Protein AF-A0A227J653-F1 (afdb_monomer)

pLDDT: mean 97.11, std 1.58, range [90.19, 98.69]

Secondary structure (DSSP, 8-state):
-B---TTSSHHHHHHHHHHHHHHTHHHH------B--S-HHHHHHHHHTTS-S-B---HHHHHHHHHT-GGGTTT---TT-----------------TTS---SSGGGTT-

Sequence (111 aa):
IGTGGVTGVYYPTGGAICRLVNKSRAEHGIRCSVESTGGSIYNINTIRAGELDLGIAQSDWQYHAYNGTSQFAENGPFKELRAVFSVHPEPFTVVARQDSNIKTFDDLKGK

Structure (mmCIF, N/CA/C/O backbone):
data_AF-A0A227J653-F1
#
_entry.id   AF-A0A227J653-F1
#
loop_
_atom_site.group_PDB
_atom_site.id
_atom_site.type_symbol
_atom_site.label_atom_id
_atom_site.label_alt_id
_atom_site.label_comp_id
_atom_site.label_asym_id
_atom_site.label_entity_id
_atom_site.label_seq_id
_atom_site.pdbx_PDB_ins_code
_atom_site.Cartn_x
_atom_site.Cartn_y
_atom_site.Cartn_z
_atom_site.occupancy
_atom_site.B_iso_or_equiv
_atom_site.auth_seq_id
_atom_site.auth_comp_id
_atom_site.auth_asym_id
_atom_site.auth_atom_id
_atom_site.pdbx_PDB_model_num
ATOM 1 N N . ILE A 1 1 ? 2.528 -1.833 -11.019 1.00 97.88 1 ILE A N 1
ATOM 2 C CA . ILE A 1 1 ? 2.376 -1.231 -9.670 1.00 97.88 1 ILE A CA 1
ATOM 3 C C . ILE A 1 1 ? 1.134 -1.820 -9.013 1.00 97.88 1 ILE A C 1
ATOM 5 O O . ILE A 1 1 ? 0.038 -1.585 -9.513 1.00 97.88 1 ILE A O 1
ATOM 9 N N . GLY A 1 2 ? 1.286 -2.570 -7.921 1.00 98.50 2 GLY A N 1
ATOM 10 C CA . GLY A 1 2 ? 0.156 -3.004 -7.094 1.00 98.50 2 GLY A CA 1
ATOM 11 C C . GLY A 1 2 ? -0.481 -1.820 -6.369 1.00 98.50 2 GLY A C 1
ATOM 12 O O . GLY A 1 2 ? 0.227 -0.971 -5.823 1.00 98.50 2 GLY A O 1
ATOM 13 N N . THR A 1 3 ? -1.807 -1.722 -6.399 1.00 98.44 3 THR A N 1
ATOM 14 C CA . THR A 1 3 ? -2.540 -0.577 -5.841 1.00 98.44 3 THR A CA 1
ATOM 15 C C . THR A 1 3 ? -3.497 -1.013 -4.732 1.00 98.44 3 THR A C 1
ATOM 17 O O . THR A 1 3 ? -3.056 -1.384 -3.651 1.00 98.44 3 THR A O 1
ATOM 20 N N . GLY A 1 4 ? -4.799 -0.957 -4.975 1.00 97.00 4 GLY A N 1
ATOM 21 C CA . GLY A 1 4 ? -5.857 -1.402 -4.081 1.00 97.00 4 GLY A CA 1
ATOM 22 C C . GLY A 1 4 ? -7.143 -1.585 -4.882 1.00 97.00 4 GLY A C 1
ATOM 23 O O . GLY A 1 4 ? -7.103 -1.693 -6.114 1.00 97.00 4 GLY A O 1
ATOM 24 N N . GLY A 1 5 ? -8.290 -1.584 -4.205 1.00 95.69 5 GLY A N 1
ATOM 25 C CA . GLY A 1 5 ? -9.589 -1.601 -4.878 1.00 95.69 5 GLY A CA 1
ATOM 26 C C . GLY A 1 5 ? -9.768 -0.395 -5.807 1.00 95.69 5 GLY A C 1
ATOM 27 O O . GLY A 1 5 ? -9.310 0.707 -5.503 1.00 95.69 5 GLY A O 1
ATOM 28 N N . VAL A 1 6 ? -10.461 -0.591 -6.932 1.00 95.06 6 VAL A N 1
ATOM 29 C CA . VAL A 1 6 ? -10.672 0.446 -7.965 1.00 95.06 6 VAL A CA 1
ATOM 30 C C . VAL A 1 6 ? -11.423 1.689 -7.469 1.00 95.06 6 VAL A C 1
ATOM 32 O O . VAL A 1 6 ? -11.316 2.750 -8.075 1.00 95.06 6 VAL A O 1
ATOM 35 N N . THR A 1 7 ? -12.167 1.566 -6.368 1.00 94.75 7 THR A N 1
ATOM 36 C CA . THR A 1 7 ? -12.889 2.661 -5.699 1.00 94.75 7 THR A CA 1
ATOM 37 C C . THR A 1 7 ? -12.063 3.366 -4.619 1.00 94.75 7 THR A C 1
ATOM 39 O O . THR A 1 7 ? -12.502 4.379 -4.080 1.00 94.75 7 THR A O 1
ATOM 42 N N . GLY A 1 8 ? -10.885 2.835 -4.279 1.00 93.69 8 GLY A N 1
ATOM 43 C CA . GLY A 1 8 ? -9.969 3.427 -3.309 1.00 93.69 8 GLY A CA 1
ATOM 44 C C . GLY A 1 8 ? -9.046 4.475 -3.930 1.00 93.69 8 GLY A C 1
ATOM 45 O O . GLY A 1 8 ? -9.034 4.693 -5.139 1.00 93.69 8 GLY A O 1
ATOM 46 N N . VAL A 1 9 ? -8.215 5.102 -3.096 1.00 95.81 9 VAL A N 1
ATOM 47 C CA . VAL A 1 9 ? -7.295 6.172 -3.528 1.00 95.81 9 VAL A CA 1
ATOM 48 C C . VAL A 1 9 ? -6.064 5.620 -4.261 1.00 95.81 9 VAL A C 1
ATOM 50 O O . VAL A 1 9 ? -5.550 6.252 -5.179 1.00 95.81 9 VAL A O 1
ATOM 53 N N . TYR A 1 10 ? -5.606 4.408 -3.929 1.00 97.88 10 TYR A N 1
ATOM 54 C CA . TYR A 1 10 ? -4.375 3.843 -4.503 1.00 97.88 10 TYR A CA 1
ATOM 55 C C . TYR A 1 10 ? -4.458 3.603 -6.006 1.00 97.88 10 TYR A C 1
ATOM 57 O O . TYR A 1 10 ? -3.475 3.817 -6.716 1.00 97.88 10 TYR A O 1
ATOM 65 N N . TYR A 1 11 ? -5.617 3.171 -6.500 1.00 98.12 11 TYR A N 1
ATOM 66 C CA . TYR A 1 11 ? -5.804 2.867 -7.914 1.00 98.12 11 TYR A CA 1
ATOM 67 C C . TYR A 1 11 ? -5.598 4.104 -8.816 1.00 98.12 11 TYR A C 1
ATOM 69 O O . TYR A 1 11 ? -4.719 4.064 -9.686 1.00 98.12 11 TYR A O 1
ATOM 77 N N . PRO A 1 12 ? -6.294 5.244 -8.601 1.00 97.50 12 PRO A N 1
ATOM 78 C CA . PRO A 1 12 ? -6.030 6.461 -9.363 1.00 97.50 12 PRO A CA 1
ATOM 79 C C . PRO A 1 12 ? -4.631 7.042 -9.105 1.00 97.50 12 PRO A C 1
ATOM 81 O O . PRO A 1 12 ? -4.025 7.553 -10.049 1.00 97.50 12 PRO A O 1
ATOM 84 N N . THR A 1 13 ? -4.072 6.922 -7.891 1.00 97.88 13 THR A N 1
ATOM 85 C CA . THR A 1 13 ? -2.686 7.343 -7.604 1.00 97.88 13 THR A CA 1
ATOM 86 C C . THR A 1 13 ? -1.674 6.585 -8.464 1.00 97.88 13 THR A C 1
ATOM 88 O O . THR A 1 13 ? -0.874 7.206 -9.167 1.00 97.88 13 THR A O 1
ATOM 91 N N . GLY A 1 14 ? -1.723 5.249 -8.469 1.00 97.88 14 GLY A N 1
ATOM 92 C CA . GLY A 1 14 ? -0.855 4.429 -9.314 1.00 97.88 14 GLY A CA 1
ATOM 93 C C . GLY A 1 14 ? -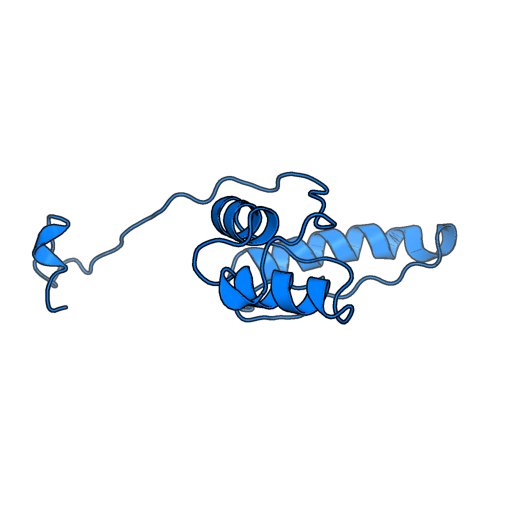1.056 4.739 -10.798 1.00 97.88 14 GLY A C 1
ATOM 94 O O . GLY A 1 14 ? -0.089 4.817 -11.556 1.00 97.88 14 GLY A O 1
ATOM 95 N N . GLY A 1 15 ? -2.305 4.981 -11.211 1.00 98.00 15 GLY A N 1
ATOM 96 C CA . GLY A 1 15 ? -2.635 5.334 -12.589 1.00 98.00 15 GLY A CA 1
ATOM 97 C C . GLY A 1 15 ? -2.000 6.658 -13.016 1.00 98.00 15 GLY A C 1
ATOM 98 O O . GLY A 1 15 ? -1.495 6.770 -14.134 1.00 98.00 15 GLY A O 1
ATOM 99 N N . ALA A 1 16 ? -1.973 7.653 -12.126 1.00 98.00 16 ALA A N 1
ATOM 100 C CA . ALA A 1 16 ? -1.295 8.923 -12.364 1.00 98.00 16 ALA A CA 1
ATOM 101 C C . ALA A 1 16 ? 0.227 8.745 -12.487 1.00 98.00 16 ALA A C 1
ATOM 103 O O . ALA A 1 16 ? 0.817 9.257 -13.440 1.00 98.00 16 ALA A O 1
ATOM 104 N N . ILE A 1 17 ? 0.844 7.958 -11.597 1.00 97.75 17 ILE A N 1
ATOM 105 C CA . ILE A 1 17 ? 2.278 7.627 -11.656 1.00 97.75 17 ILE A CA 1
ATOM 106 C C . ILE A 1 17 ? 2.610 6.944 -12.986 1.00 97.75 17 ILE A C 1
ATOM 108 O O . ILE A 1 17 ? 3.479 7.409 -13.723 1.00 97.75 17 ILE A O 1
ATOM 112 N N . CYS A 1 18 ? 1.879 5.887 -13.350 1.00 98.25 18 CYS A N 1
ATOM 113 C CA . CYS A 1 18 ? 2.133 5.174 -14.597 1.00 98.25 18 CYS A CA 1
ATOM 114 C C . CYS A 1 18 ? 1.910 6.037 -15.836 1.00 98.25 18 CYS A C 1
ATOM 116 O O . CYS A 1 18 ? 2.635 5.882 -16.815 1.00 98.25 18 CYS A O 1
ATOM 118 N N . ARG A 1 19 ? 0.948 6.966 -15.815 1.00 98.25 19 ARG A N 1
ATOM 119 C CA . ARG A 1 19 ? 0.751 7.925 -16.911 1.00 98.25 19 ARG A CA 1
ATOM 120 C C . ARG A 1 19 ? 1.985 8.802 -17.117 1.00 98.25 19 ARG A C 1
ATOM 122 O O . ARG A 1 19 ? 2.373 9.015 -18.262 1.00 98.25 19 ARG A O 1
ATOM 129 N N . LEU A 1 20 ? 2.595 9.285 -16.032 1.00 97.31 20 LEU A N 1
ATOM 130 C CA . LEU A 1 20 ? 3.813 10.096 -16.093 1.00 97.31 20 LEU A CA 1
ATOM 131 C C . LEU A 1 20 ? 5.008 9.276 -16.591 1.00 97.31 20 LEU A C 1
ATOM 133 O O . LEU A 1 20 ? 5.659 9.703 -17.537 1.00 97.31 20 LEU A O 1
ATOM 137 N N . VAL A 1 21 ? 5.232 8.076 -16.044 1.00 97.56 21 VAL A N 1
ATOM 138 C CA . VAL A 1 21 ? 6.311 7.173 -16.492 1.00 97.56 21 VAL A CA 1
ATOM 139 C C . VAL A 1 21 ? 6.149 6.809 -17.969 1.00 97.56 21 VAL A C 1
ATOM 141 O O . VAL A 1 21 ? 7.094 6.865 -18.745 1.00 97.56 21 VAL A O 1
ATOM 144 N N . ASN A 1 22 ? 4.932 6.482 -18.402 1.00 98.38 22 ASN A N 1
ATOM 145 C CA . ASN A 1 22 ? 4.691 6.11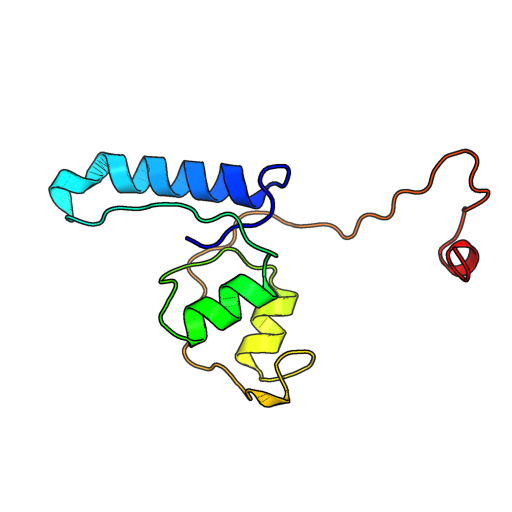3 -19.794 1.00 98.38 22 ASN A CA 1
ATOM 146 C C . ASN A 1 22 ? 4.881 7.287 -20.769 1.00 98.38 22 ASN A C 1
ATOM 148 O O . ASN A 1 22 ? 5.141 7.038 -21.946 1.00 98.38 22 ASN A O 1
ATOM 152 N N . LYS A 1 23 ? 4.782 8.546 -20.313 1.00 98.19 23 LYS A N 1
ATOM 153 C CA . LYS A 1 23 ? 4.992 9.733 -21.158 1.00 98.19 23 LYS A CA 1
ATOM 154 C C . LYS A 1 23 ? 6.430 9.820 -21.681 1.00 98.19 23 LYS A C 1
ATOM 156 O O . LYS A 1 23 ? 6.620 10.193 -22.832 1.00 98.19 23 LYS A O 1
ATOM 161 N N . SER A 1 24 ? 7.411 9.434 -20.866 1.00 96.81 24 SER A N 1
ATOM 162 C CA . SER A 1 24 ? 8.840 9.383 -21.214 1.00 96.81 24 SER A CA 1
ATOM 163 C C . SER A 1 24 ? 9.311 7.987 -21.641 1.00 96.81 24 SER A C 1
ATOM 165 O O . SER A 1 24 ? 10.509 7.756 -21.775 1.00 96.81 24 SER A O 1
ATOM 167 N N . ARG A 1 25 ? 8.399 7.033 -21.901 1.00 97.38 25 ARG A N 1
ATOM 168 C CA . ARG A 1 25 ? 8.754 5.636 -22.225 1.00 97.38 25 ARG A CA 1
ATOM 169 C C . ARG A 1 25 ? 9.747 5.501 -23.378 1.00 97.38 25 ARG A C 1
ATOM 171 O O . ARG A 1 25 ? 10.544 4.570 -23.365 1.00 97.38 25 ARG A O 1
ATOM 178 N N . ALA A 1 26 ? 9.703 6.391 -24.367 1.00 97.31 26 ALA A N 1
ATOM 179 C CA . ALA A 1 26 ? 10.646 6.365 -25.485 1.00 97.31 26 ALA A CA 1
ATOM 180 C C . ALA A 1 26 ? 12.108 6.596 -25.047 1.00 97.31 26 ALA A C 1
ATOM 182 O O . ALA A 1 26 ? 13.017 6.137 -25.728 1.00 97.31 26 ALA A O 1
ATOM 183 N N . GLU A 1 27 ? 12.331 7.266 -23.914 1.00 97.88 27 GLU A N 1
ATOM 184 C CA . GLU A 1 27 ? 13.660 7.610 -23.396 1.00 97.88 27 GLU A CA 1
ATOM 185 C C . GLU A 1 27 ? 14.261 6.482 -22.545 1.00 97.88 27 GLU A C 1
ATOM 187 O O . GLU A 1 27 ? 15.461 6.235 -22.607 1.00 97.88 27 GLU A O 1
ATOM 192 N N . HIS A 1 28 ? 13.436 5.777 -21.761 1.00 97.12 28 HIS A N 1
ATOM 193 C CA . HIS A 1 28 ? 13.899 4.774 -20.788 1.00 97.12 28 HIS A CA 1
ATOM 194 C C . HIS A 1 28 ? 13.391 3.343 -21.044 1.00 97.12 28 HIS A C 1
ATOM 196 O O . HIS A 1 28 ? 13.757 2.419 -20.325 1.00 97.12 28 HIS A O 1
ATOM 202 N N . GLY A 1 29 ? 12.495 3.122 -22.010 1.00 97.44 29 GLY A N 1
ATOM 203 C CA . GLY A 1 29 ? 11.955 1.804 -22.382 1.00 97.44 29 GLY A CA 1
ATOM 204 C C . GLY A 1 29 ? 10.933 1.187 -21.411 1.00 97.44 29 GLY A C 1
ATOM 205 O O . GLY A 1 29 ? 10.167 0.307 -21.805 1.00 97.44 29 GLY A O 1
ATOM 206 N N . ILE A 1 30 ? 10.865 1.662 -20.165 1.00 97.19 30 ILE A N 1
ATOM 207 C CA . ILE A 1 30 ? 9.967 1.139 -19.115 1.00 97.19 30 ILE A CA 1
ATOM 208 C C . ILE A 1 30 ? 8.490 1.369 -19.467 1.00 97.19 30 ILE A C 1
ATOM 210 O O . ILE A 1 30 ? 8.051 2.496 -19.705 1.00 97.19 30 ILE A O 1
ATOM 214 N N . ARG A 1 31 ? 7.702 0.290 -19.436 1.00 97.44 31 ARG A N 1
ATOM 215 C CA . ARG A 1 31 ? 6.237 0.325 -19.501 1.00 97.44 31 ARG A CA 1
ATOM 216 C C . ARG A 1 31 ? 5.668 0.174 -18.094 1.00 97.44 31 ARG A C 1
ATOM 218 O O . ARG A 1 31 ? 5.962 -0.804 -17.423 1.00 97.44 31 ARG A O 1
ATOM 225 N N . CYS A 1 32 ? 4.803 1.095 -17.687 1.00 98.12 32 CYS A N 1
ATOM 226 C CA . CYS A 1 32 ? 4.123 1.049 -16.397 1.00 98.12 32 CYS A CA 1
ATOM 227 C C . CYS A 1 32 ? 2.647 0.668 -16.562 1.00 98.12 32 CYS A C 1
ATOM 229 O O . CYS A 1 32 ? 1.935 1.261 -17.378 1.00 98.12 32 CYS A O 1
ATOM 231 N N . SER A 1 33 ? 2.180 -0.286 -15.761 1.00 98.00 33 SER A N 1
ATOM 232 C CA . SER A 1 33 ? 0.763 -0.620 -15.571 1.00 98.00 33 SER A CA 1
ATOM 233 C C . SER A 1 33 ? 0.412 -0.645 -14.084 1.00 98.00 33 SER A C 1
ATOM 235 O O . SER A 1 33 ? 1.286 -0.763 -13.216 1.00 98.00 33 SER A O 1
ATOM 237 N N . VAL A 1 34 ? -0.879 -0.518 -13.789 1.00 98.00 34 VAL A N 1
ATOM 238 C CA . VAL A 1 34 ? -1.421 -0.688 -12.440 1.00 98.00 34 VAL A CA 1
ATOM 239 C C . VAL A 1 34 ? -2.211 -1.975 -12.349 1.00 98.00 34 VAL A C 1
ATOM 241 O O . VAL A 1 34 ? -2.891 -2.335 -13.302 1.00 98.00 34 VAL A O 1
ATOM 244 N N . GLU A 1 35 ? -2.160 -2.596 -11.179 1.00 97.81 35 GLU A N 1
ATOM 245 C CA . GLU A 1 35 ? -2.976 -3.755 -10.837 1.00 97.81 35 GLU A CA 1
ATOM 246 C C . GLU A 1 35 ? -3.876 -3.391 -9.658 1.00 97.81 35 GLU A C 1
ATOM 248 O O . GLU A 1 35 ? -3.410 -2.804 -8.670 1.00 97.81 35 GLU A O 1
ATOM 253 N N . SER A 1 36 ? -5.168 -3.710 -9.762 1.00 97.88 36 SER A N 1
ATOM 254 C CA . SER A 1 36 ? -6.079 -3.625 -8.620 1.00 97.88 36 SER A CA 1
ATOM 255 C C . SER A 1 36 ? -5.839 -4.825 -7.713 1.00 97.88 36 SER A C 1
ATOM 257 O O . SER A 1 36 ? -5.753 -5.955 -8.184 1.00 97.88 36 SER A O 1
ATOM 259 N N . THR A 1 37 ? -5.691 -4.578 -6.416 1.00 98.00 37 THR A N 1
ATOM 260 C CA . THR A 1 37 ? -5.282 -5.605 -5.451 1.00 98.00 37 THR A CA 1
ATOM 261 C C . THR A 1 37 ? -6.057 -5.494 -4.143 1.00 98.00 37 THR A C 1
ATOM 263 O O . THR A 1 37 ? -6.837 -4.561 -3.937 1.00 98.00 37 THR A O 1
ATOM 266 N N . GLY A 1 38 ? -5.796 -6.427 -3.223 1.00 96.31 38 GLY A N 1
ATOM 267 C CA . GLY A 1 38 ? -6.288 -6.373 -1.844 1.00 96.31 38 GLY A CA 1
ATOM 268 C C . GLY A 1 38 ? -5.602 -5.329 -0.948 1.00 96.31 38 GLY A C 1
ATOM 269 O O . GLY A 1 38 ? -5.950 -5.235 0.224 1.00 96.31 38 GLY A O 1
ATOM 270 N N . GLY A 1 39 ? -4.639 -4.550 -1.459 1.00 97.31 39 GLY A N 1
ATOM 271 C CA . GLY A 1 39 ? -3.931 -3.509 -0.704 1.00 97.31 39 GLY A CA 1
ATOM 272 C C . GLY A 1 39 ? -2.548 -3.925 -0.188 1.00 97.31 39 GLY A C 1
ATOM 273 O O . GLY A 1 39 ? -1.905 -4.821 -0.738 1.00 97.31 39 GLY A O 1
ATOM 274 N N . SER A 1 40 ? -2.078 -3.244 0.864 1.00 98.12 40 SER A N 1
ATOM 275 C CA . SER A 1 40 ? -0.676 -3.235 1.321 1.00 98.12 40 SER A CA 1
ATOM 276 C C . SER A 1 40 ? -0.050 -4.624 1.490 1.00 98.12 40 SER A C 1
ATOM 278 O O . SER A 1 40 ? 1.007 -4.883 0.920 1.00 98.12 40 SER A O 1
ATOM 280 N N . ILE A 1 41 ? -0.698 -5.533 2.231 1.00 97.88 41 ILE A N 1
ATOM 281 C CA . ILE A 1 41 ? -0.152 -6.875 2.513 1.00 97.88 41 ILE A CA 1
ATOM 282 C C . ILE A 1 41 ? 0.034 -7.672 1.217 1.00 97.88 41 ILE A C 1
ATOM 284 O O . ILE A 1 41 ? 1.104 -8.236 0.988 1.00 97.88 41 ILE A O 1
ATOM 288 N N . TYR A 1 42 ? -0.983 -7.675 0.348 1.00 98.31 42 TYR A N 1
ATOM 289 C CA . TYR A 1 42 ? -0.916 -8.351 -0.947 1.00 98.31 42 TYR A CA 1
ATOM 290 C C . TYR A 1 42 ? 0.213 -7.778 -1.805 1.00 98.31 42 TYR A C 1
ATOM 292 O O . TYR A 1 42 ? 1.042 -8.527 -2.320 1.00 98.31 42 TYR A O 1
ATOM 300 N N . ASN A 1 43 ? 0.278 -6.448 -1.921 1.00 98.62 43 ASN A N 1
ATOM 301 C CA . ASN A 1 43 ? 1.294 -5.770 -2.723 1.00 98.62 43 ASN A CA 1
ATOM 302 C C . ASN A 1 43 ?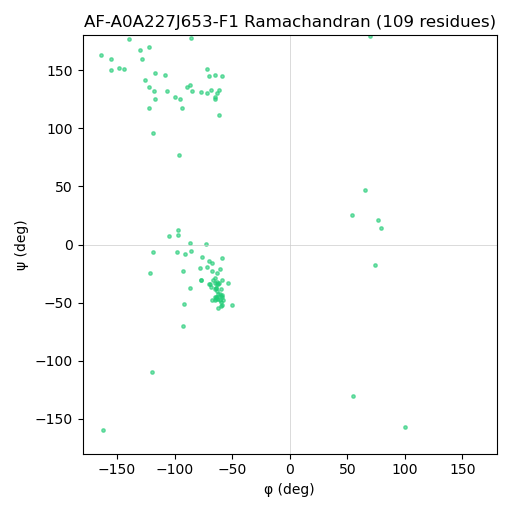 2.705 -6.141 -2.257 1.00 98.62 43 ASN A C 1
ATOM 304 O O . ASN A 1 43 ? 3.537 -6.520 -3.073 1.00 98.62 43 ASN A O 1
ATOM 308 N N . ILE A 1 44 ? 2.959 -6.087 -0.948 1.00 98.62 44 ILE A N 1
ATOM 309 C CA . ILE A 1 44 ? 4.266 -6.410 -0.369 1.00 98.62 44 ILE A CA 1
ATOM 310 C C . ILE A 1 44 ? 4.639 -7.879 -0.608 1.00 98.62 44 ILE A C 1
ATOM 312 O O . ILE A 1 44 ? 5.768 -8.155 -1.009 1.00 98.62 44 ILE A O 1
ATOM 316 N N . ASN A 1 45 ? 3.717 -8.820 -0.390 1.00 98.00 45 ASN A N 1
ATOM 317 C CA . ASN A 1 45 ? 3.991 -10.244 -0.607 1.00 98.00 45 ASN A CA 1
ATOM 318 C C . ASN A 1 45 ? 4.267 -10.563 -2.079 1.00 98.00 45 ASN A C 1
ATOM 320 O O . ASN A 1 45 ? 5.175 -11.330 -2.382 1.00 98.00 45 ASN A O 1
ATOM 324 N N . THR A 1 46 ? 3.541 -9.923 -2.991 1.00 98.19 46 THR A N 1
ATOM 325 C CA . THR A 1 46 ? 3.720 -10.110 -4.436 1.00 98.19 46 THR A CA 1
ATOM 326 C C . THR A 1 46 ? 5.042 -9.494 -4.920 1.00 98.19 46 THR A C 1
ATOM 328 O O . THR A 1 46 ? 5.716 -10.064 -5.774 1.00 98.19 46 THR A O 1
ATOM 331 N N . ILE A 1 47 ? 5.481 -8.379 -4.317 1.00 98.50 47 ILE A N 1
ATOM 332 C CA . ILE A 1 47 ? 6.838 -7.840 -4.526 1.00 98.50 47 ILE A CA 1
ATOM 333 C C . ILE A 1 47 ? 7.891 -8.816 -4.003 1.00 98.50 47 ILE A C 1
ATOM 335 O O . ILE A 1 47 ? 8.872 -9.099 -4.684 1.00 98.50 47 ILE A O 1
ATOM 339 N N . ARG A 1 48 ? 7.684 -9.374 -2.807 1.00 98.00 48 ARG A N 1
ATOM 340 C CA . ARG A 1 48 ? 8.593 -10.366 -2.221 1.00 98.00 48 ARG A CA 1
ATOM 341 C C . ARG A 1 48 ? 8.709 -11.635 -3.071 1.00 98.00 48 ARG A C 1
ATOM 343 O O . ARG A 1 48 ? 9.782 -12.226 -3.113 1.00 98.00 48 ARG A O 1
ATOM 350 N N . ALA A 1 49 ? 7.628 -12.028 -3.742 1.00 97.75 49 ALA A N 1
ATOM 351 C CA . ALA A 1 49 ? 7.591 -13.149 -4.677 1.00 97.75 49 ALA A CA 1
ATOM 352 C C . ALA A 1 49 ? 8.235 -12.835 -6.044 1.00 97.75 49 ALA A C 1
ATOM 354 O O . ALA A 1 49 ? 8.451 -13.748 -6.834 1.00 97.75 49 ALA A O 1
ATOM 355 N N . GLY A 1 50 ? 8.560 -11.567 -6.327 1.00 97.44 50 GLY A N 1
ATOM 356 C CA . GLY A 1 50 ? 9.120 -11.135 -7.611 1.00 97.44 50 GLY A CA 1
ATOM 357 C C . GLY A 1 50 ? 8.086 -10.979 -8.730 1.00 97.44 50 GLY A C 1
ATOM 358 O O . GLY A 1 50 ? 8.456 -10.882 -9.895 1.00 97.44 50 GLY A O 1
ATOM 359 N N . GLU A 1 51 ? 6.798 -10.955 -8.393 1.00 97.81 51 GLU A N 1
ATOM 360 C CA . GLU A 1 51 ? 5.694 -10.844 -9.355 1.00 97.81 51 GLU A CA 1
ATOM 361 C C . GLU A 1 51 ? 5.256 -9.386 -9.590 1.00 97.81 51 GLU A C 1
ATOM 363 O O . GLU A 1 51 ? 4.689 -9.060 -10.633 1.00 97.81 51 GLU A O 1
ATOM 368 N N . LEU A 1 52 ? 5.529 -8.488 -8.636 1.00 98.00 52 LEU A N 1
ATOM 369 C CA . LEU A 1 52 ? 5.347 -7.042 -8.784 1.00 98.00 52 LEU A CA 1
ATOM 370 C C . LEU A 1 52 ? 6.665 -6.305 -8.540 1.00 98.00 52 LEU A C 1
ATOM 372 O O . LEU A 1 52 ? 7.322 -6.526 -7.530 1.00 98.00 52 LEU A O 1
ATOM 376 N N . ASP A 1 53 ? 6.994 -5.336 -9.394 1.00 97.38 53 ASP A N 1
ATOM 377 C CA . ASP A 1 53 ? 8.181 -4.489 -9.188 1.00 97.38 53 ASP A CA 1
ATOM 378 C C . ASP A 1 53 ? 7.962 -3.403 -8.121 1.00 97.38 53 ASP A C 1
ATOM 380 O O . ASP A 1 53 ? 8.890 -2.951 -7.454 1.00 97.38 53 ASP A O 1
ATOM 384 N N . LEU A 1 54 ? 6.719 -2.928 -7.994 1.00 98.19 54 LEU A N 1
ATOM 385 C CA . LEU A 1 54 ? 6.331 -1.792 -7.158 1.00 98.19 54 LEU A CA 1
ATOM 386 C C . LEU A 1 54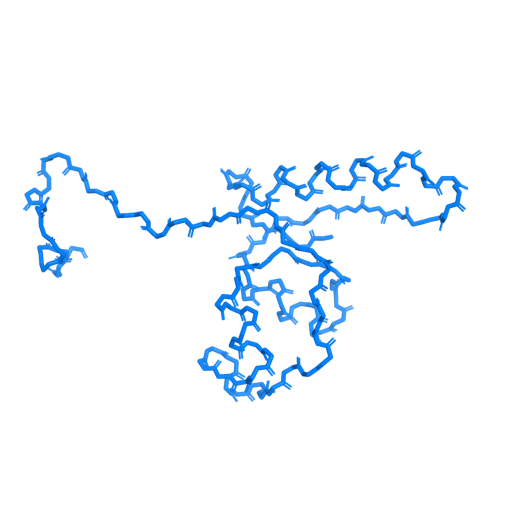 ? 4.917 -1.986 -6.617 1.00 98.19 54 LEU A C 1
ATOM 388 O O . LEU A 1 54 ? 4.051 -2.547 -7.297 1.00 98.19 54 LEU A O 1
ATOM 392 N N . GLY A 1 55 ? 4.646 -1.404 -5.452 1.00 98.25 55 GLY A N 1
ATOM 393 C CA . GLY A 1 55 ? 3.318 -1.379 -4.855 1.00 98.25 55 GLY A CA 1
ATOM 394 C C . GLY A 1 55 ? 3.140 -0.202 -3.907 1.00 98.25 55 GLY A C 1
ATOM 395 O O . GLY A 1 55 ? 4.101 0.266 -3.300 1.00 98.25 55 GLY A O 1
ATOM 396 N N . ILE A 1 56 ? 1.906 0.282 -3.801 1.00 98.38 56 ILE A N 1
ATOM 397 C CA . ILE A 1 56 ? 1.530 1.278 -2.796 1.00 98.38 56 ILE A CA 1
ATOM 398 C C . ILE A 1 56 ? 1.204 0.530 -1.503 1.00 98.38 56 ILE A C 1
ATOM 400 O O . ILE A 1 56 ? 0.481 -0.469 -1.523 1.00 98.38 56 ILE A O 1
ATOM 404 N N . ALA A 1 57 ? 1.757 0.990 -0.387 1.00 98.25 57 ALA A N 1
ATOM 405 C CA . ALA A 1 57 ? 1.515 0.411 0.922 1.00 98.25 57 ALA A CA 1
ATOM 406 C C . ALA A 1 57 ? 1.481 1.501 1.990 1.00 98.25 57 ALA A C 1
ATOM 408 O O . ALA A 1 57 ? 2.166 2.521 1.880 1.00 98.25 57 ALA A O 1
ATOM 409 N N . GLN A 1 58 ? 0.714 1.238 3.039 1.00 98.06 58 GLN A N 1
ATOM 410 C CA . GLN A 1 58 ? 0.724 2.037 4.256 1.00 98.06 58 GLN A CA 1
ATOM 411 C C . GLN A 1 58 ? 2.023 1.793 5.042 1.00 98.06 58 GLN A C 1
ATOM 413 O O . GLN A 1 58 ? 2.642 0.724 4.959 1.00 98.06 58 GLN A O 1
ATOM 418 N N . SER A 1 59 ? 2.458 2.804 5.795 1.00 97.19 59 SER A N 1
ATOM 419 C CA . SER A 1 59 ? 3.748 2.804 6.496 1.00 97.19 59 SER A CA 1
ATOM 420 C C . SER A 1 59 ? 3.834 1.772 7.626 1.00 97.19 59 SER A C 1
ATOM 422 O O . SER A 1 59 ? 4.911 1.231 7.882 1.00 97.19 59 SER A O 1
ATOM 424 N N . ASP A 1 60 ? 2.716 1.456 8.273 1.00 97.25 60 ASP A N 1
ATOM 425 C CA . ASP A 1 60 ? 2.590 0.404 9.283 1.00 97.25 60 ASP A CA 1
ATOM 426 C C . ASP A 1 60 ? 2.838 -0.991 8.684 1.00 97.25 60 ASP A C 1
ATOM 428 O O . ASP A 1 60 ? 3.668 -1.753 9.186 1.00 97.25 60 ASP A O 1
ATOM 432 N N . TRP A 1 61 ? 2.209 -1.311 7.551 1.00 98.06 61 TRP A N 1
ATOM 433 C CA . TRP A 1 61 ? 2.423 -2.586 6.865 1.00 98.06 61 TRP A CA 1
ATOM 434 C C . TRP A 1 61 ? 3.824 -2.698 6.265 1.00 98.06 61 TRP A C 1
ATOM 436 O O . TRP A 1 61 ? 4.432 -3.768 6.339 1.00 98.06 61 TRP A O 1
ATOM 446 N N . GLN A 1 62 ? 4.382 -1.599 5.747 1.00 98.19 62 GLN A N 1
ATOM 447 C CA . GLN A 1 62 ? 5.789 -1.543 5.346 1.00 98.19 62 GLN A CA 1
ATOM 448 C C . GLN A 1 62 ? 6.718 -1.856 6.533 1.00 98.19 62 GLN A C 1
ATOM 450 O O . GLN A 1 62 ? 7.653 -2.648 6.390 1.00 98.19 62 GLN A O 1
ATOM 455 N N . TYR A 1 63 ? 6.465 -1.265 7.707 1.00 98.50 63 TYR A N 1
ATOM 456 C CA . TYR A 1 63 ? 7.240 -1.518 8.923 1.00 98.50 63 TYR A CA 1
ATOM 457 C C . TYR A 1 63 ? 7.174 -2.991 9.338 1.00 98.50 63 TYR A C 1
ATOM 459 O O . TYR A 1 63 ? 8.213 -3.607 9.602 1.00 98.50 63 TYR A O 1
ATOM 467 N N . HIS A 1 64 ? 5.971 -3.572 9.367 1.00 98.69 64 HIS A N 1
ATOM 468 C CA . HIS A 1 64 ? 5.784 -4.969 9.744 1.00 98.69 64 HIS A CA 1
ATOM 469 C C . HIS A 1 64 ? 6.490 -5.924 8.782 1.00 98.69 64 HIS A C 1
ATOM 471 O O . HIS A 1 64 ? 7.178 -6.836 9.239 1.00 98.69 64 HIS A O 1
ATOM 477 N N . ALA A 1 65 ? 6.408 -5.675 7.475 1.00 98.62 65 ALA A N 1
ATOM 478 C CA . ALA A 1 65 ? 7.096 -6.472 6.466 1.00 98.62 65 ALA A CA 1
ATOM 479 C C . ALA A 1 65 ? 8.621 -6.385 6.575 1.00 98.62 65 ALA A C 1
ATOM 481 O O . ALA A 1 65 ? 9.312 -7.405 6.585 1.00 98.62 65 ALA A O 1
ATOM 482 N N . TYR A 1 66 ? 9.159 -5.172 6.712 1.00 98.69 66 TYR A N 1
ATOM 483 C CA . TYR A 1 66 ? 10.601 -4.957 6.823 1.00 98.69 66 TYR A CA 1
ATOM 484 C C . TYR A 1 66 ? 11.191 -5.609 8.080 1.00 98.69 66 TYR A C 1
ATOM 486 O O . TYR A 1 66 ? 12.341 -6.057 8.081 1.00 98.69 66 TYR A O 1
ATOM 494 N N . ASN A 1 67 ? 10.421 -5.670 9.167 1.00 98.69 67 ASN A N 1
ATOM 495 C CA . ASN A 1 67 ? 10.855 -6.258 10.434 1.00 98.69 67 ASN A CA 1
ATOM 496 C C . ASN A 1 67 ? 10.399 -7.703 10.648 1.00 98.69 67 ASN A C 1
ATOM 498 O O . ASN A 1 67 ? 10.853 -8.316 11.606 1.00 98.69 67 ASN A O 1
ATOM 502 N N . GLY A 1 68 ? 9.559 -8.259 9.771 1.00 98.38 68 GLY A N 1
ATOM 503 C CA . GLY A 1 68 ? 9.064 -9.631 9.895 1.00 98.38 68 GLY A CA 1
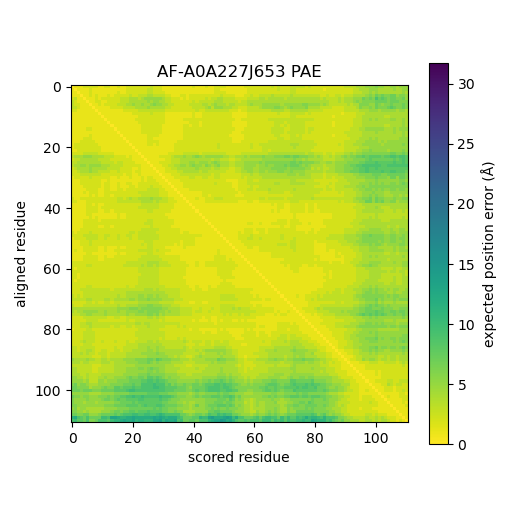ATOM 504 C C . GLY A 1 68 ? 8.188 -9.823 11.128 1.00 98.38 68 GLY A C 1
ATOM 505 O O . GLY A 1 68 ? 8.407 -10.745 11.903 1.00 98.38 68 GLY A O 1
ATOM 506 N N . THR A 1 69 ? 7.240 -8.914 11.355 1.00 98.62 69 THR A N 1
ATOM 507 C CA . THR A 1 69 ? 6.330 -8.945 12.513 1.00 98.62 69 THR A CA 1
ATOM 508 C C . THR A 1 69 ? 4.871 -8.981 12.059 1.00 98.62 69 THR A C 1
ATOM 510 O O . THR A 1 69 ? 4.578 -8.768 10.881 1.00 98.62 69 THR A O 1
ATOM 513 N N . SER A 1 70 ? 3.940 -9.223 12.991 1.00 98.00 70 SER A N 1
ATOM 514 C CA . SER A 1 70 ? 2.501 -9.311 12.693 1.00 98.00 70 SER A CA 1
ATOM 515 C C . SER A 1 70 ? 2.232 -10.355 11.593 1.00 98.00 70 SER A C 1
ATOM 517 O O . SER A 1 70 ? 2.769 -11.460 11.656 1.00 98.00 70 SER A O 1
ATOM 519 N N . GLN A 1 71 ? 1.467 -9.998 10.563 1.00 97.06 71 GLN A N 1
ATOM 520 C CA . GLN A 1 71 ? 1.121 -10.842 9.413 1.00 97.06 71 GLN A CA 1
ATOM 521 C C . GLN A 1 71 ? 2.331 -11.352 8.605 1.00 97.06 71 GLN A C 1
ATOM 523 O O . GLN A 1 71 ? 2.170 -12.233 7.772 1.00 97.06 71 GLN A O 1
ATOM 528 N N . PHE A 1 72 ? 3.539 -10.824 8.841 1.00 98.00 72 PHE A N 1
ATOM 529 C CA . PHE A 1 72 ? 4.770 -11.253 8.168 1.00 98.00 72 PHE A CA 1
ATOM 530 C C . PHE A 1 72 ? 5.689 -12.104 9.058 1.00 98.00 72 PHE A C 1
ATOM 532 O O . PHE A 1 72 ? 6.819 -12.388 8.659 1.00 98.00 72 PHE A O 1
ATOM 539 N N . ALA A 1 73 ? 5.247 -12.493 10.262 1.00 97.88 73 ALA A N 1
ATOM 540 C CA . ALA A 1 73 ? 6.069 -13.246 11.213 1.00 97.88 73 ALA A CA 1
ATOM 541 C C . ALA A 1 73 ? 6.566 -14.582 10.637 1.00 97.88 73 ALA A C 1
ATOM 543 O O . ALA A 1 73 ? 7.746 -14.899 10.765 1.00 97.88 73 ALA A O 1
ATOM 544 N N . GLU A 1 74 ? 5.700 -15.325 9.942 1.00 96.81 74 GLU A N 1
ATOM 545 C CA . GLU A 1 74 ? 6.061 -16.615 9.336 1.00 96.81 74 GLU A CA 1
ATOM 546 C C . GLU A 1 74 ? 7.022 -16.462 8.152 1.00 96.81 74 GLU A C 1
ATOM 548 O O . GLU A 1 74 ? 7.902 -17.295 7.948 1.00 96.81 74 GLU A O 1
ATOM 553 N N . ASN A 1 75 ? 6.903 -15.375 7.384 1.00 95.88 75 ASN A N 1
ATOM 554 C CA . ASN A 1 75 ? 7.817 -15.105 6.276 1.00 95.88 75 ASN A CA 1
ATOM 555 C C . ASN A 1 75 ? 9.166 -14.543 6.759 1.00 95.88 75 ASN A C 1
ATOM 557 O O . ASN A 1 75 ? 10.147 -14.559 6.015 1.00 95.88 75 ASN A O 1
ATOM 561 N N . GLY A 1 76 ? 9.221 -13.987 7.968 1.00 97.94 76 GLY A N 1
ATOM 562 C CA . GLY A 1 76 ? 10.382 -13.282 8.497 1.00 97.94 76 GLY A CA 1
ATOM 563 C C . GLY A 1 76 ? 10.660 -11.930 7.813 1.00 97.94 76 GLY A C 1
ATOM 564 O O . GLY A 1 76 ? 9.935 -11.518 6.899 1.00 97.94 76 GLY A O 1
ATOM 565 N N . PRO A 1 77 ? 11.711 -11.210 8.247 1.00 98.44 77 PRO A N 1
ATOM 566 C CA . PRO A 1 77 ? 11.992 -9.846 7.798 1.00 98.44 77 PRO A CA 1
ATOM 567 C C . PRO A 1 77 ? 12.304 -9.746 6.300 1.00 98.44 77 PRO A C 1
ATOM 569 O O . PRO A 1 77 ? 13.189 -10.438 5.800 1.00 98.44 77 PRO A O 1
ATOM 572 N N . PHE A 1 78 ? 11.649 -8.823 5.591 1.00 98.62 78 PHE A N 1
ATOM 573 C CA . PHE A 1 78 ? 11.961 -8.516 4.193 1.00 98.62 78 PHE A CA 1
ATOM 574 C C . PHE A 1 78 ? 12.904 -7.307 4.086 1.00 98.62 78 PHE A C 1
ATOM 576 O O . PHE A 1 78 ? 12.490 -6.188 3.784 1.00 98.62 78 PHE A O 1
ATOM 583 N N . LYS A 1 79 ? 14.197 -7.530 4.360 1.0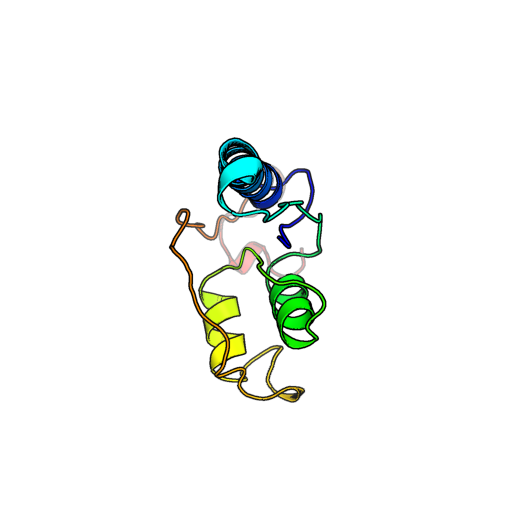0 98.31 79 LYS A N 1
ATOM 584 C CA . LYS A 1 79 ? 15.210 -6.457 4.429 1.00 98.31 79 LYS A CA 1
ATOM 585 C C . LYS A 1 79 ? 15.564 -5.812 3.092 1.00 98.31 79 LYS A C 1
ATOM 587 O O . LYS A 1 79 ? 16.123 -4.720 3.098 1.00 98.31 79 LYS A O 1
ATOM 592 N N 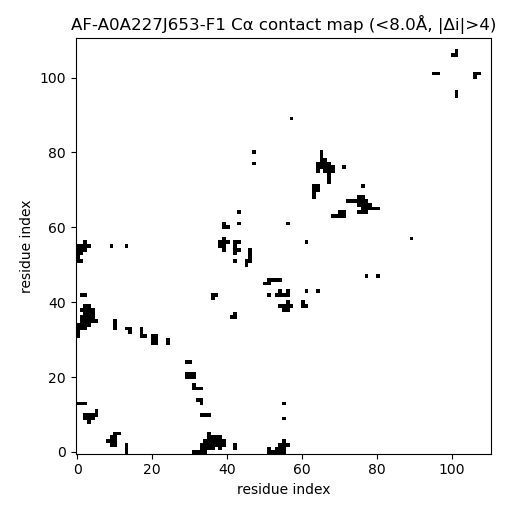. GLU A 1 80 ? 15.192 -6.417 1.968 1.00 97.75 80 GLU A N 1
ATOM 593 C CA . GLU A 1 80 ? 15.379 -5.818 0.639 1.00 97.75 80 GLU A CA 1
ATOM 594 C C . GLU A 1 80 ? 14.245 -4.884 0.208 1.00 97.75 80 GLU A C 1
ATOM 596 O O . GLU A 1 80 ? 14.374 -4.186 -0.794 1.00 97.75 80 GLU A O 1
ATOM 601 N N . LEU A 1 81 ? 13.163 -4.787 0.988 1.00 98.38 81 LEU A N 1
ATOM 602 C CA . LEU A 1 81 ? 12.108 -3.815 0.724 1.00 98.38 81 LEU A CA 1
ATOM 603 C C . LEU A 1 81 ? 12.672 -2.383 0.802 1.00 98.38 81 LEU A C 1
ATOM 605 O O . LEU A 1 81 ? 13.391 -2.028 1.743 1.00 98.38 81 LEU A O 1
ATOM 609 N N . ARG A 1 82 ? 12.351 -1.547 -0.190 1.00 98.31 82 ARG A N 1
ATOM 610 C CA . ARG A 1 82 ? 12.753 -0.133 -0.252 1.00 98.31 82 ARG A CA 1
ATOM 611 C C . ARG A 1 82 ? 11.531 0.758 -0.436 1.00 98.31 82 ARG A C 1
ATOM 613 O O . ARG A 1 82 ? 10.623 0.425 -1.192 1.00 98.31 82 ARG A O 1
ATOM 620 N N . ALA A 1 83 ? 11.540 1.905 0.237 1.00 97.75 83 ALA A N 1
ATOM 621 C CA . ALA A 1 83 ? 10.580 2.974 0.001 1.00 97.75 83 ALA A CA 1
ATOM 622 C C . ALA A 1 83 ? 11.115 3.908 -1.091 1.00 97.75 83 ALA A C 1
ATOM 624 O O . ALA A 1 83 ? 12.286 4.283 -1.057 1.00 97.75 83 ALA A O 1
ATOM 625 N N . VAL A 1 84 ? 10.260 4.286 -2.042 1.00 97.19 84 VAL A N 1
ATOM 626 C CA . VAL A 1 84 ? 10.633 5.212 -3.125 1.00 97.19 84 VAL A CA 1
ATOM 627 C C . VAL A 1 84 ? 10.321 6.656 -2.724 1.00 97.19 84 VAL A C 1
ATOM 629 O O . VAL A 1 84 ? 11.189 7.517 -2.806 1.00 97.19 84 VAL A O 1
ATOM 632 N N . PHE A 1 85 ? 9.093 6.923 -2.267 1.00 96.75 85 PHE A N 1
ATOM 633 C CA . PHE A 1 85 ? 8.657 8.218 -1.734 1.00 96.75 85 PHE A CA 1
ATOM 634 C C . PHE A 1 85 ? 7.344 8.069 -0.948 1.00 96.75 85 PHE A C 1
ATOM 636 O O . PHE A 1 85 ? 6.626 7.080 -1.105 1.00 96.75 85 PHE A O 1
ATOM 643 N N . SER A 1 86 ? 7.013 9.070 -0.130 1.00 96.69 86 SER A N 1
ATOM 644 C CA . SER A 1 86 ? 5.726 9.168 0.573 1.00 96.69 86 SER A CA 1
ATOM 645 C C . SER A 1 86 ? 4.675 9.859 -0.298 1.00 96.69 86 SER A C 1
ATOM 647 O O . SER A 1 86 ? 4.976 10.875 -0.920 1.00 96.69 86 SER A O 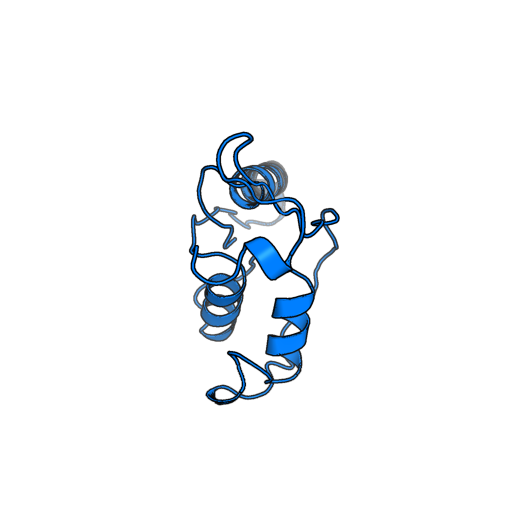1
ATOM 649 N N . VAL A 1 87 ? 3.439 9.350 -0.317 1.00 95.12 87 VAL A N 1
ATOM 650 C CA . VAL A 1 87 ? 2.353 9.912 -1.145 1.00 95.12 87 VAL A CA 1
ATOM 651 C C . VAL A 1 87 ? 1.517 10.936 -0.373 1.00 95.12 87 VAL A C 1
ATOM 653 O O . VAL A 1 87 ? 1.551 12.122 -0.682 1.00 95.12 87 VAL A O 1
ATOM 656 N N . HIS A 1 88 ? 0.735 10.480 0.607 1.00 93.25 88 HIS A N 1
ATOM 657 C CA . HIS A 1 88 ? -0.141 11.310 1.434 1.00 93.25 88 HIS A CA 1
ATOM 658 C C . HIS A 1 88 ? -0.404 10.618 2.784 1.00 93.25 88 HIS A C 1
ATOM 660 O O . HIS A 1 88 ? -0.208 9.406 2.880 1.00 93.25 88 HIS A O 1
ATOM 666 N N . PRO A 1 89 ? -0.823 11.353 3.831 1.00 94.50 89 PRO A N 1
ATOM 667 C CA . PRO A 1 89 ? -1.252 10.754 5.092 1.00 94.50 89 PRO A CA 1
ATOM 668 C C . PRO A 1 89 ? -2.587 10.018 4.955 1.00 94.50 89 PRO A C 1
ATOM 670 O O . PRO A 1 89 ? -3.495 10.497 4.277 1.00 94.50 89 PRO A O 1
ATOM 673 N N . GLU A 1 90 ? -2.738 8.919 5.688 1.00 94.69 90 GLU A N 1
ATOM 674 C CA . GLU A 1 90 ? -3.985 8.157 5.778 1.00 94.69 90 GLU A CA 1
ATOM 675 C C . GLU A 1 90 ? -4.484 8.149 7.227 1.00 94.69 90 GLU A C 1
ATOM 677 O O . GLU A 1 90 ? -4.009 7.356 8.042 1.00 94.69 90 GLU A O 1
ATOM 682 N N . PRO A 1 91 ? -5.402 9.061 7.596 1.00 92.06 91 PRO A N 1
ATOM 683 C CA . PRO A 1 91 ? -5.942 9.091 8.942 1.00 92.06 91 PRO A CA 1
ATOM 684 C C . PRO A 1 91 ? -6.876 7.903 9.164 1.00 92.06 91 PRO A C 1
ATOM 686 O O . PRO A 1 91 ? -7.824 7.676 8.405 1.00 92.06 91 PRO A O 1
ATOM 689 N N . PHE A 1 92 ? -6.657 7.186 10.263 1.00 93.62 92 PHE A N 1
ATOM 690 C CA . PHE A 1 92 ? -7.624 6.215 10.749 1.00 93.62 92 PHE A CA 1
ATOM 691 C C . PHE A 1 92 ? -8.931 6.940 11.089 1.00 93.62 92 PHE A C 1
ATOM 693 O O . PHE A 1 92 ? -8.988 7.748 12.016 1.00 93.62 92 PHE A O 1
ATOM 700 N N . THR A 1 93 ? -9.969 6.670 10.301 1.00 94.50 93 THR A N 1
ATOM 701 C CA . THR A 1 93 ? -11.248 7.375 10.382 1.00 94.50 93 THR A CA 1
ATOM 702 C C . THR A 1 93 ? -12.350 6.365 10.643 1.00 94.50 93 THR A C 1
ATOM 704 O O . THR A 1 93 ? -12.601 5.487 9.820 1.00 94.50 93 THR A O 1
ATOM 707 N N . VAL A 1 94 ? -13.021 6.496 11.785 1.00 95.69 94 VAL A N 1
ATOM 708 C CA . VAL A 1 94 ? -14.186 5.674 12.121 1.00 95.69 94 VAL A CA 1
ATOM 709 C C . VAL A 1 94 ? -15.444 6.431 11.738 1.00 95.69 94 VAL A C 1
ATOM 711 O O . VAL A 1 94 ? -15.658 7.558 12.180 1.00 95.69 94 VAL A O 1
ATOM 714 N N . VAL A 1 95 ? -16.287 5.793 10.931 1.00 95.62 95 VAL A N 1
ATOM 715 C CA . VAL A 1 95 ? -17.600 6.314 10.551 1.00 95.62 95 VAL A CA 1
ATOM 716 C C . VAL A 1 95 ? -18.657 5.357 11.080 1.00 95.62 95 VAL A C 1
ATOM 718 O O . VAL A 1 95 ? -18.628 4.166 10.778 1.00 95.62 95 VAL A O 1
ATOM 721 N N . ALA A 1 96 ? -19.600 5.885 11.852 1.00 96.56 96 ALA A N 1
ATOM 722 C CA . ALA A 1 96 ? -20.777 5.159 12.304 1.00 96.56 96 ALA A CA 1
ATOM 723 C C . ALA A 1 96 ? -22.035 5.821 11.737 1.00 96.56 96 ALA A C 1
ATOM 725 O O . ALA A 1 96 ? -22.077 7.037 11.536 1.00 96.56 96 ALA A O 1
ATOM 726 N N . ARG A 1 97 ? -23.068 5.020 11.463 1.00 97.25 97 ARG A N 1
ATOM 727 C CA . ARG A 1 97 ? -24.358 5.564 11.033 1.00 97.25 97 ARG A CA 1
ATOM 728 C C . ARG A 1 97 ? -24.974 6.382 12.165 1.00 97.25 97 ARG A C 1
ATOM 730 O O . ARG A 1 97 ? -24.877 6.020 13.331 1.00 97.25 97 ARG A O 1
ATOM 737 N N . GLN A 1 98 ? -25.686 7.445 11.813 1.00 95.81 98 GLN A N 1
ATOM 738 C CA . GLN A 1 98 ? -26.346 8.296 12.803 1.00 95.81 98 GLN A CA 1
ATOM 739 C C . GLN A 1 98 ? -27.350 7.528 13.683 1.00 95.81 98 GLN A C 1
ATOM 741 O O . GLN A 1 98 ? -27.538 7.866 14.847 1.00 95.81 98 GLN A O 1
ATOM 746 N N . ASP A 1 99 ? -27.972 6.480 13.144 1.00 96.19 99 ASP A N 1
ATOM 747 C CA . ASP A 1 99 ? -28.983 5.664 13.815 1.00 96.19 99 ASP A CA 1
ATOM 748 C C . ASP A 1 99 ? -28.435 4.371 14.448 1.00 96.19 99 ASP A C 1
ATOM 750 O O . ASP A 1 99 ? -29.211 3.555 14.939 1.00 96.19 99 ASP A O 1
ATOM 754 N N . SER A 1 100 ? -27.111 4.169 14.489 1.00 96.00 100 SER A N 1
ATOM 755 C CA . SER A 1 100 ? -26.509 2.960 15.076 1.00 96.00 100 SER A CA 1
ATOM 756 C C . SER A 1 100 ? -26.262 3.043 16.586 1.00 96.00 100 SER A C 1
ATOM 758 O O . SER A 1 100 ? -25.723 2.095 17.157 1.00 96.00 100 SER A O 1
ATOM 760 N N . ASN A 1 101 ? -26.623 4.159 17.236 1.00 93.62 101 ASN A N 1
ATOM 761 C CA . ASN A 1 101 ? -26.355 4.442 18.656 1.00 93.62 101 ASN A CA 1
ATOM 762 C C . ASN A 1 101 ? -24.871 4.312 19.069 1.00 93.62 101 ASN A C 1
ATOM 764 O O . ASN A 1 101 ? -24.582 4.091 20.240 1.00 93.62 101 ASN A O 1
ATOM 768 N N . ILE A 1 102 ? -23.931 4.477 18.130 1.00 97.56 102 ILE A N 1
ATOM 769 C CA . ILE A 1 102 ? -22.484 4.457 18.400 1.00 97.56 102 ILE A CA 1
ATOM 770 C C . ILE A 1 102 ? -22.018 5.895 18.632 1.00 97.56 102 ILE A C 1
ATOM 772 O O . ILE A 1 102 ? -22.122 6.726 17.730 1.00 97.56 102 ILE A O 1
ATOM 776 N N . LYS A 1 103 ? -21.513 6.194 19.831 1.00 95.62 103 LYS A N 1
ATOM 777 C CA . LYS A 1 103 ? -20.983 7.520 20.201 1.00 95.62 103 LYS A CA 1
ATOM 778 C C . LYS A 1 103 ? -19.524 7.464 20.640 1.00 95.62 103 LYS A C 1
ATOM 780 O O . LYS A 1 103 ? -18.817 8.464 20.561 1.00 95.62 103 LYS A O 1
ATOM 785 N N . THR A 1 104 ? -19.089 6.306 21.110 1.00 96.31 104 THR A N 1
ATOM 786 C CA . THR A 1 104 ? -17.750 6.025 21.616 1.00 96.31 104 THR A CA 1
ATOM 787 C C . THR A 1 104 ? -17.198 4.765 20.951 1.00 96.31 104 THR A C 1
ATOM 789 O O . THR A 1 104 ? -17.931 4.015 20.306 1.00 96.31 104 THR A O 1
ATOM 792 N N . PHE A 1 105 ? -15.898 4.512 21.104 1.00 95.94 105 PHE A N 1
ATOM 793 C CA . PHE A 1 105 ? -15.277 3.287 20.590 1.00 95.94 105 PHE A CA 1
ATOM 794 C C . PHE A 1 105 ? -15.838 2.017 21.237 1.00 95.94 105 PHE A C 1
ATOM 796 O O . PHE A 1 105 ? -15.973 1.005 20.553 1.00 95.94 105 PHE A O 1
ATOM 803 N N . ASP A 1 106 ? -16.210 2.068 22.517 1.00 96.88 106 ASP A N 1
ATOM 804 C CA . ASP A 1 106 ? -16.749 0.907 23.231 1.00 96.88 106 ASP A CA 1
ATOM 805 C C . ASP A 1 106 ? -18.097 0.451 22.651 1.00 96.88 106 ASP A C 1
ATOM 807 O O . ASP A 1 106 ? -18.394 -0.746 22.637 1.00 96.88 106 ASP A O 1
ATOM 811 N N . ASP A 1 107 ? -18.872 1.380 22.079 1.00 96.62 107 ASP A N 1
ATOM 812 C CA . ASP A 1 107 ? -20.161 1.088 21.441 1.00 96.62 107 ASP A CA 1
ATOM 813 C C . ASP A 1 107 ? -20.019 0.243 20.156 1.00 96.62 107 ASP A C 1
ATOM 815 O O . ASP A 1 107 ? -21.002 -0.337 19.683 1.00 96.62 107 ASP A O 1
ATOM 819 N N . LEU A 1 108 ? -18.806 0.148 19.588 1.00 95.81 108 LEU A N 1
ATOM 820 C CA . LEU A 1 108 ? -18.504 -0.717 18.439 1.00 95.81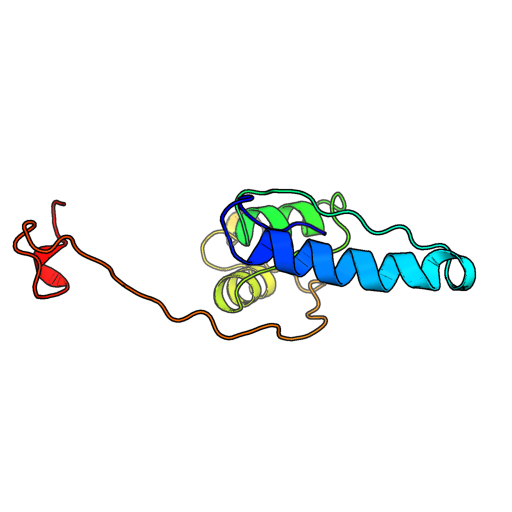 108 LEU A CA 1
ATOM 821 C C . LEU A 1 108 ? -18.485 -2.202 18.815 1.00 95.81 108 LEU A C 1
ATOM 823 O O . LEU A 1 108 ? -18.592 -3.063 17.942 1.00 95.81 108 LEU A O 1
ATOM 827 N N . LYS A 1 109 ? -18.336 -2.537 20.101 1.00 94.75 109 LYS A N 1
ATOM 828 C CA . LYS A 1 109 ? -18.262 -3.931 20.536 1.00 94.75 109 LYS A CA 1
ATOM 829 C C . LYS A 1 109 ? -19.585 -4.652 20.255 1.00 94.75 109 LYS A C 1
ATOM 831 O O . LYS A 1 109 ? -20.647 -4.251 20.725 1.00 94.75 109 LYS A O 1
ATOM 836 N N . GLY A 1 110 ? -19.507 -5.765 19.524 1.00 92.38 110 GLY A N 1
ATOM 837 C CA . GLY A 1 110 ? -20.679 -6.571 19.160 1.00 92.38 110 GLY A CA 1
ATOM 838 C C . GLY A 1 110 ? -21.527 -5.975 18.030 1.00 92.38 110 GLY A C 1
ATOM 839 O O . GLY A 1 110 ? -22.715 -6.289 17.942 1.00 92.38 110 GLY A O 1
ATOM 840 N N . LYS A 1 111 ? -20.943 -5.091 17.215 1.00 90.19 111 LYS A N 1
ATOM 841 C CA . LYS A 1 111 ? -21.487 -4.629 15.934 1.00 90.19 111 LYS A CA 1
ATOM 842 C C . LYS A 1 111 ? -20.791 -5.321 14.769 1.00 90.19 111 LYS A C 1
ATOM 844 O O . LYS A 1 111 ? -19.661 -5.816 14.976 1.00 90.19 111 LYS A O 1
#

Radius of gyration: 17.43 Å; Cα contacts (8 Å, |Δi|>4): 138; chains: 1; bounding box: 44×28×49 Å

Nearest PDB structures (foldseek):
  8s4j-assembly1_A  TM=9.626E-01  e=7.008E-11  Vibrio cholerae
  3quj-assembly2_D  TM=6.141E-01  e=6.981E+00  Escherichia coli UTI89
  3p7i-assembly1_A-2  TM=4.656E-01  e=5.332E+00  Escherichia coli UTI89

Mean predicted aligned error: 3.12 Å

Organism: Vibrio parahaemolyticus (NCBI:txid670)

Foldseek 3Di:
DEFEAPPDPRNVVQVVVQVVVVVCCVVVVDHGDYDYDHAAQGQLVCVVVVNDVDYDHDPVSVVCQQQCHDVRVVVGHPVPDDDDDDDDDDDPDDDDDPPLPDDDPVSPPPD

InterPro domains:
  IPR011852 TRAP transporter solute receptor, TAXI family [PF16868] (1-111)
  IPR011852 TRAP transporter solute receptor, TAXI family [PTHR42941] (1-111)
  IPR011852 TRAP transporter solute receptor, TAXI family [TIGR02122] (1-111)

Solvent-accessible surface area (backbone atoms only — not comparable to full-atom values): 6774 Å² total; per-residue (Å²): 62,30,18,12,47,81,89,44,68,43,30,60,51,43,47,52,52,25,52,56,52,44,72,50,20,89,81,71,69,53,82,58,58,66,40,74,39,92,18,38,70,53,25,53,53,36,34,74,70,67,78,34,97,43,53,50,61,52,70,67,59,50,49,28,36,43,63,18,35,77,100,24,44,90,78,36,54,40,75,84,70,79,88,90,79,87,89,77,88,81,77,92,75,89,85,71,58,91,86,66,80,52,89,52,78,74,54,52,68,94,110